Protein AF-A0A7X8UAH3-F1 (afdb_monomer_lite)

Radius of gyration: 22.71 Å; chains: 1; bounding box: 53×31×66 Å

Structure (mmCIF, N/CA/C/O backbone):
data_AF-A0A7X8UAH3-F1
#
_entry.id   AF-A0A7X8UAH3-F1
#
loop_
_atom_site.group_PDB
_atom_site.id
_atom_site.type_symbol
_atom_site.label_atom_id
_atom_site.label_alt_id
_atom_site.label_comp_id
_atom_site.label_asym_id
_atom_site.label_entity_id
_atom_site.label_seq_id
_atom_site.pdbx_PDB_ins_code
_atom_site.Cartn_x
_atom_site.Cartn_y
_atom_site.Cartn_z
_atom_site.occupancy
_atom_site.B_iso_or_equiv
_atom_site.auth_seq_id
_atom_site.auth_comp_id
_atom_site.auth_asym_id
_atom_site.auth_atom_id
_atom_site.pdbx_PDB_model_num
ATOM 1 N N . MET A 1 1 ? -19.029 18.791 29.278 1.00 51.09 1 MET A N 1
ATOM 2 C CA . MET A 1 1 ? -19.102 19.378 27.921 1.00 51.09 1 MET A CA 1
ATOM 3 C C . MET A 1 1 ? -17.732 19.340 27.251 1.00 51.09 1 MET A C 1
ATOM 5 O O . MET A 1 1 ? -16.917 20.219 27.490 1.00 51.09 1 MET A O 1
ATOM 9 N N . LYS A 1 2 ? -17.491 18.335 26.407 1.00 37.81 2 LYS A N 1
ATOM 10 C CA . LYS A 1 2 ? -16.856 18.496 25.092 1.00 37.81 2 LYS A CA 1
ATOM 11 C C . LYS A 1 2 ? -17.467 17.416 24.209 1.00 37.81 2 LYS A C 1
ATOM 13 O O . LYS A 1 2 ? -17.256 16.232 24.433 1.00 37.81 2 LYS A O 1
ATOM 18 N N . ALA A 1 3 ? -18.335 17.867 23.316 1.00 45.16 3 ALA A N 1
ATOM 19 C CA . ALA A 1 3 ? -18.908 17.070 22.255 1.00 45.16 3 ALA A CA 1
ATOM 20 C C . ALA A 1 3 ? -17.816 16.838 21.203 1.00 45.16 3 ALA A C 1
ATOM 22 O O . ALA A 1 3 ? -17.392 17.792 20.554 1.00 45.16 3 ALA A O 1
ATOM 23 N N . THR A 1 4 ? -17.355 15.596 21.062 1.00 50.84 4 THR A N 1
ATOM 24 C CA . THR A 1 4 ? -16.570 15.155 19.894 1.00 50.84 4 THR A CA 1
ATOM 25 C C . THR A 1 4 ? -16.845 13.686 19.563 1.00 50.84 4 THR A C 1
ATOM 27 O O . THR A 1 4 ? -15.978 12.972 19.066 1.00 50.84 4 THR A O 1
ATOM 30 N N . ASP A 1 5 ? -18.051 13.229 19.872 1.00 46.94 5 ASP A N 1
ATOM 31 C CA . ASP A 1 5 ? -18.500 11.862 19.649 1.00 46.94 5 ASP A CA 1
ATOM 32 C C . ASP A 1 5 ? -19.522 11.901 18.509 1.00 46.94 5 ASP A C 1
ATOM 34 O O . ASP A 1 5 ? -20.480 12.660 18.640 1.00 46.94 5 ASP A O 1
ATOM 38 N N . LEU A 1 6 ? -19.233 11.222 17.383 1.00 47.50 6 LEU A N 1
ATOM 39 C CA . LEU A 1 6 ? -20.171 10.703 16.354 1.00 47.50 6 LEU A CA 1
ATOM 40 C C . LEU A 1 6 ? -19.542 10.347 14.976 1.00 47.50 6 LEU A C 1
ATOM 42 O O . LEU A 1 6 ? -20.286 10.043 14.047 1.00 47.50 6 LEU A O 1
ATOM 46 N N . SER A 1 7 ? -18.213 10.339 14.773 1.00 48.16 7 SER A N 1
ATOM 47 C CA . SER A 1 7 ? -17.643 9.900 13.467 1.00 48.16 7 SER A CA 1
ATOM 48 C C . SER A 1 7 ? -16.458 8.932 13.511 1.00 48.16 7 SER A C 1
ATOM 50 O O . SER A 1 7 ? -15.934 8.570 12.456 1.00 48.16 7 SER A O 1
ATOM 52 N N . ARG A 1 8 ? -16.053 8.462 14.697 1.00 53.03 8 ARG A N 1
ATOM 53 C CA . ARG A 1 8 ? -15.151 7.309 14.799 1.00 53.03 8 ARG A CA 1
ATOM 54 C C . ARG A 1 8 ? -15.972 6.055 14.539 1.00 53.03 8 ARG A C 1
ATOM 56 O O . ARG A 1 8 ? -16.712 5.608 15.406 1.00 53.03 8 ARG A O 1
ATOM 63 N N . ALA A 1 9 ? -15.903 5.550 13.317 1.00 59.88 9 ALA A N 1
ATOM 64 C CA . ALA A 1 9 ? -16.385 4.215 13.034 1.00 59.88 9 ALA A CA 1
ATOM 65 C C . ALA A 1 9 ? -15.261 3.259 13.443 1.00 59.88 9 ALA A C 1
ATOM 67 O O . ALA A 1 9 ? -14.194 3.294 12.838 1.00 59.88 9 ALA A O 1
ATOM 68 N N . ASP A 1 10 ? -15.480 2.434 14.465 1.00 64.94 10 ASP A N 1
ATOM 69 C CA . ASP A 1 10 ? -14.650 1.250 14.688 1.00 64.94 10 ASP A CA 1
ATOM 70 C C . ASP A 1 10 ? -14.953 0.267 13.548 1.00 64.94 10 ASP A C 1
ATOM 72 O O . ASP A 1 10 ? -15.843 -0.580 13.634 1.00 64.94 10 ASP A O 1
ATOM 76 N N . ILE A 1 11 ? -14.289 0.466 12.407 1.00 81.81 11 ILE A N 1
ATOM 77 C CA . ILE A 1 11 ? -14.469 -0.359 11.211 1.00 81.81 11 ILE A CA 1
ATOM 78 C C . ILE A 1 11 ? -13.570 -1.586 11.354 1.00 81.81 11 ILE A C 1
ATOM 80 O O . ILE A 1 11 ? -12.376 -1.463 11.631 1.00 81.81 11 ILE A O 1
ATOM 84 N N . SER A 1 12 ? -14.125 -2.781 11.133 1.00 91.19 12 SER A N 1
ATOM 85 C CA . SER A 1 12 ? -13.315 -4.000 11.154 1.00 91.19 12 SER A CA 1
ATOM 86 C C . SER A 1 12 ? -12.345 -4.037 9.970 1.00 91.19 12 SER A C 1
ATOM 88 O O . SER A 1 12 ? -12.600 -3.493 8.890 1.00 91.19 12 SER A O 1
ATOM 90 N N . PHE A 1 13 ? -11.215 -4.707 10.173 1.00 92.75 13 PHE A N 1
ATOM 91 C CA . PHE A 1 13 ? -10.193 -4.881 9.148 1.00 92.75 13 PHE A CA 1
ATOM 92 C C . PHE A 1 13 ? -10.769 -5.488 7.859 1.00 92.75 13 PHE A C 1
ATOM 94 O O . PHE A 1 13 ? -10.501 -4.990 6.768 1.00 92.75 13 PHE A O 1
ATOM 101 N N . GLU A 1 14 ? -11.618 -6.508 7.982 1.00 94.31 14 GLU A N 1
ATOM 102 C CA . GLU A 1 14 ? -12.256 -7.212 6.868 1.00 94.31 14 GLU A CA 1
ATOM 103 C C . GLU A 1 14 ? -13.127 -6.275 6.024 1.00 94.31 14 GLU A C 1
ATOM 105 O O . GLU A 1 14 ? -13.110 -6.353 4.794 1.00 94.31 14 GLU A O 1
ATOM 110 N N . ALA A 1 15 ? -13.845 -5.350 6.668 1.00 92.69 15 ALA A N 1
ATOM 111 C CA . ALA A 1 15 ? -14.659 -4.360 5.972 1.00 92.69 15 ALA A CA 1
ATOM 112 C C . ALA A 1 15 ? -13.791 -3.381 5.164 1.00 92.69 15 ALA A C 1
ATOM 114 O O . ALA A 1 15 ? -14.102 -3.089 4.009 1.00 92.69 15 ALA A O 1
ATOM 115 N N . VAL A 1 16 ? -12.664 -2.926 5.727 1.00 94.31 16 VAL A N 1
ATOM 116 C CA . VAL A 1 16 ? -11.711 -2.056 5.013 1.00 94.31 16 VAL A CA 1
ATOM 117 C C . VAL A 1 16 ? -11.060 -2.797 3.844 1.00 94.31 16 VAL A C 1
ATOM 119 O O . VAL A 1 16 ? -10.950 -2.238 2.752 1.00 94.31 16 VAL A O 1
ATOM 122 N N . VAL A 1 17 ? -10.656 -4.056 4.039 1.00 94.31 17 VAL A N 1
ATOM 123 C CA . VAL A 1 17 ? -10.090 -4.892 2.969 1.00 94.31 17 VAL A CA 1
ATOM 124 C C . VAL A 1 17 ? -11.105 -5.065 1.848 1.00 94.31 17 VAL A C 1
ATOM 126 O O . VAL A 1 17 ? -10.792 -4.754 0.704 1.00 94.31 17 VAL A O 1
ATOM 129 N N . SER A 1 18 ? -12.333 -5.483 2.160 1.00 94.94 18 SER A N 1
ATOM 130 C CA . SER A 1 18 ? -13.382 -5.677 1.156 1.00 94.94 18 SER A CA 1
ATOM 131 C C . SER A 1 18 ? -13.686 -4.392 0.381 1.00 94.94 18 SER A C 1
ATOM 133 O O . SER A 1 18 ? -13.856 -4.435 -0.834 1.00 94.94 18 SER A O 1
ATOM 135 N N . GLN A 1 19 ? -13.691 -3.239 1.055 1.00 94.44 19 GLN A N 1
ATOM 136 C CA . GLN A 1 19 ? -13.978 -1.954 0.423 1.00 94.44 19 GLN A CA 1
ATOM 137 C C . GLN A 1 19 ? -12.846 -1.453 -0.490 1.00 94.44 19 GLN A C 1
ATOM 139 O O . GLN A 1 19 ? -13.111 -0.761 -1.476 1.00 94.44 19 GLN A O 1
ATOM 144 N N . TYR A 1 20 ? -11.586 -1.741 -0.154 1.00 95.12 20 TYR A N 1
ATOM 145 C CA . TYR A 1 20 ? -10.430 -1.103 -0.791 1.00 95.12 20 TYR A CA 1
ATOM 146 C C . TYR A 1 20 ? -9.473 -2.055 -1.511 1.00 95.12 20 TYR A C 1
ATOM 148 O O . TYR A 1 20 ? -8.527 -1.566 -2.134 1.00 95.12 20 TYR A O 1
ATOM 156 N N . ALA A 1 21 ? -9.715 -3.369 -1.482 1.00 92.31 21 ALA A N 1
ATOM 157 C CA . ALA A 1 21 ? -8.896 -4.370 -2.165 1.00 92.31 21 ALA A CA 1
ATOM 158 C C . ALA A 1 21 ? -8.672 -4.010 -3.639 1.00 92.31 21 ALA A C 1
ATOM 160 O O . ALA A 1 21 ? -7.523 -3.867 -4.048 1.00 92.31 21 ALA A O 1
ATOM 161 N N . ASP A 1 22 ? -9.739 -3.744 -4.397 1.00 92.81 22 ASP A N 1
ATOM 162 C CA . ASP A 1 22 ? -9.653 -3.415 -5.828 1.00 92.81 22 ASP A CA 1
ATOM 163 C C . ASP A 1 22 ? -8.825 -2.155 -6.107 1.00 92.81 22 ASP A C 1
ATOM 165 O O . ASP A 1 22 ? -8.043 -2.094 -7.060 1.00 92.81 22 ASP A O 1
ATOM 169 N N . MET A 1 23 ? -8.965 -1.132 -5.260 1.00 95.25 23 MET A N 1
ATOM 170 C CA . MET A 1 23 ? -8.203 0.109 -5.386 1.00 95.25 23 MET A CA 1
ATOM 171 C C . MET A 1 23 ? -6.710 -0.140 -5.156 1.00 95.25 23 MET A C 1
ATOM 173 O O . MET A 1 23 ? -5.889 0.354 -5.929 1.00 95.25 23 MET A O 1
ATOM 177 N N . VAL A 1 24 ? -6.355 -0.888 -4.108 1.00 92.00 24 VAL A N 1
ATOM 178 C CA . VAL A 1 24 ? -4.957 -1.217 -3.797 1.00 92.00 24 VAL A CA 1
ATOM 179 C C . VAL A 1 24 ? -4.364 -2.095 -4.899 1.00 92.00 24 VAL A C 1
ATOM 181 O O . VAL A 1 24 ? -3.280 -1.784 -5.387 1.00 92.00 24 VAL A O 1
ATOM 184 N N . THR A 1 25 ? -5.097 -3.104 -5.378 1.00 88.88 25 THR A N 1
ATOM 185 C CA . THR A 1 25 ? -4.685 -3.955 -6.506 1.00 88.88 25 THR A CA 1
ATOM 186 C C . THR A 1 25 ? -4.384 -3.120 -7.746 1.00 88.88 25 THR A C 1
ATOM 188 O O . THR A 1 25 ? -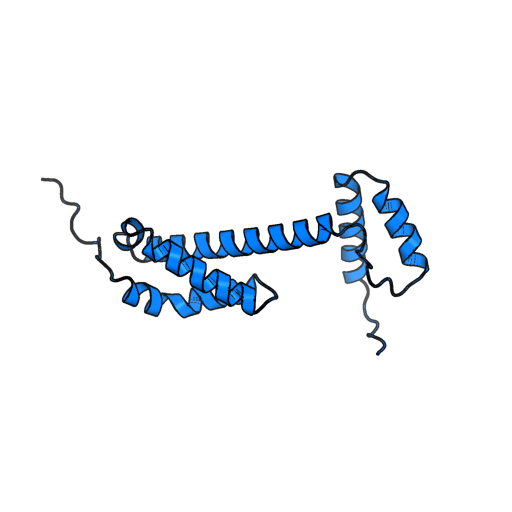3.297 -3.220 -8.313 1.00 88.88 25 THR A O 1
ATOM 191 N N . ARG A 1 26 ? -5.297 -2.220 -8.138 1.00 86.00 26 ARG A N 1
ATOM 192 C CA . ARG A 1 26 ? -5.091 -1.347 -9.301 1.00 86.00 26 ARG A CA 1
ATOM 193 C C . ARG A 1 26 ? -3.870 -0.444 -9.135 1.00 86.00 26 ARG A C 1
ATOM 195 O O . ARG A 1 26 ? -3.142 -0.234 -10.100 1.00 86.00 26 ARG A O 1
ATOM 202 N N . LEU A 1 27 ? -3.628 0.086 -7.936 1.00 82.62 27 LEU A N 1
ATOM 203 C CA . LEU A 1 27 ? -2.436 0.891 -7.664 1.00 82.62 27 LEU A CA 1
ATOM 204 C C . LEU A 1 27 ? -1.151 0.069 -7.801 1.00 82.62 27 LEU A C 1
ATOM 206 O O . LEU A 1 27 ? -0.222 0.543 -8.453 1.00 82.62 27 LEU A O 1
ATOM 210 N N . CYS A 1 28 ? -1.107 -1.145 -7.249 1.00 82.88 28 CYS A N 1
ATOM 211 C CA . CYS A 1 28 ? 0.040 -2.041 -7.388 1.00 82.88 28 CYS A CA 1
ATOM 212 C C . CYS A 1 28 ? 0.317 -2.360 -8.864 1.00 82.88 28 CYS A C 1
ATOM 214 O O . CYS A 1 28 ? 1.421 -2.110 -9.340 1.00 82.88 28 CYS A O 1
ATOM 216 N N . CYS A 1 29 ? -0.693 -2.815 -9.613 1.00 83.88 29 CYS A N 1
ATOM 217 C CA . CYS A 1 29 ? -0.538 -3.197 -11.020 1.00 83.88 29 CYS A CA 1
ATOM 218 C C . CYS A 1 29 ? -0.169 -2.023 -11.941 1.00 83.88 29 CYS A C 1
ATOM 220 O O . CYS A 1 29 ? 0.515 -2.223 -12.935 1.00 83.88 29 CYS A O 1
ATOM 222 N N . LEU A 1 30 ? -0.611 -0.796 -11.639 1.00 82.25 30 LEU A N 1
ATOM 223 C CA . LEU A 1 30 ? -0.254 0.384 -12.440 1.00 82.25 30 LEU A CA 1
ATOM 224 C C . LEU A 1 30 ? 1.168 0.895 -12.172 1.00 82.25 30 LEU A C 1
ATOM 226 O O . LEU A 1 30 ? 1.727 1.589 -13.016 1.00 82.25 30 LEU A O 1
ATOM 230 N N . ASN A 1 31 ? 1.730 0.623 -10.991 1.00 78.06 31 ASN A N 1
ATOM 231 C CA . ASN A 1 31 ? 3.027 1.172 -10.576 1.00 78.06 31 ASN A CA 1
ATOM 232 C C . ASN A 1 31 ? 4.165 0.139 -10.600 1.00 78.06 31 ASN A C 1
ATOM 234 O O . ASN A 1 31 ? 5.328 0.522 -10.433 1.00 78.06 31 ASN A O 1
ATOM 238 N N . LEU A 1 32 ? 3.850 -1.146 -10.777 1.00 80.25 32 LEU A N 1
ATOM 239 C CA . LEU A 1 32 ? 4.802 -2.252 -10.810 1.00 80.25 32 LEU A CA 1
ATOM 240 C C . LEU A 1 32 ? 4.619 -3.045 -12.107 1.00 80.25 32 LEU A C 1
ATOM 242 O O . LEU A 1 32 ? 3.506 -3.409 -12.466 1.00 80.25 32 LEU A O 1
ATOM 246 N N . ASN A 1 33 ? 5.727 -3.347 -12.783 1.00 78.25 33 ASN A N 1
ATOM 247 C CA . ASN A 1 33 ? 5.730 -4.108 -14.041 1.00 78.25 33 ASN A CA 1
ATOM 248 C C . ASN A 1 33 ? 5.775 -5.636 -13.832 1.00 78.25 33 ASN A C 1
ATOM 250 O O . ASN A 1 33 ? 5.934 -6.380 -14.794 1.00 78.25 33 ASN A O 1
ATOM 254 N N . ASP A 1 34 ? 5.692 -6.103 -12.586 1.00 82.06 34 ASP A N 1
ATOM 255 C CA . ASP A 1 34 ? 5.825 -7.508 -12.197 1.00 82.06 34 ASP A CA 1
ATOM 256 C C . ASP A 1 34 ? 4.645 -7.896 -11.301 1.00 82.06 34 ASP A C 1
ATOM 258 O O . ASP A 1 34 ? 4.400 -7.259 -10.273 1.00 82.06 34 ASP A O 1
ATOM 262 N N . ILE A 1 35 ? 3.918 -8.935 -11.714 1.00 82.81 35 ILE A N 1
ATOM 263 C CA . ILE A 1 35 ? 2.705 -9.416 -11.048 1.00 82.81 35 ILE A CA 1
ATOM 264 C C . ILE A 1 35 ? 3.023 -9.938 -9.644 1.00 82.81 35 ILE A C 1
ATOM 266 O O . ILE A 1 35 ? 2.288 -9.620 -8.712 1.00 82.81 35 ILE A O 1
ATOM 270 N N . ASN A 1 36 ? 4.137 -10.654 -9.467 1.00 87.50 36 ASN A N 1
ATOM 271 C CA . ASN A 1 36 ? 4.513 -11.202 -8.161 1.00 87.50 36 ASN A CA 1
ATOM 272 C C . ASN A 1 36 ? 4.806 -10.068 -7.173 1.00 87.50 36 ASN A C 1
ATOM 274 O O . ASN A 1 36 ? 4.344 -10.072 -6.039 1.00 87.50 36 ASN A O 1
ATOM 278 N N . GLN A 1 37 ? 5.503 -9.027 -7.634 1.00 86.94 37 GLN A N 1
ATOM 279 C CA . GLN A 1 37 ? 5.772 -7.853 -6.802 1.00 86.94 37 GLN A CA 1
ATOM 280 C C . GLN A 1 37 ? 4.514 -7.034 -6.513 1.00 86.94 37 GLN A C 1
ATOM 282 O O . GLN A 1 37 ? 4.418 -6.411 -5.454 1.00 86.94 37 GLN A O 1
ATOM 287 N N . ALA A 1 38 ? 3.563 -6.996 -7.449 1.00 83.81 38 ALA A N 1
ATOM 288 C CA . ALA A 1 38 ? 2.278 -6.349 -7.229 1.00 83.81 38 ALA A CA 1
ATOM 289 C C . ALA A 1 38 ? 1.466 -7.070 -6.145 1.00 83.81 38 ALA A C 1
ATOM 291 O O . ALA A 1 38 ? 0.903 -6.400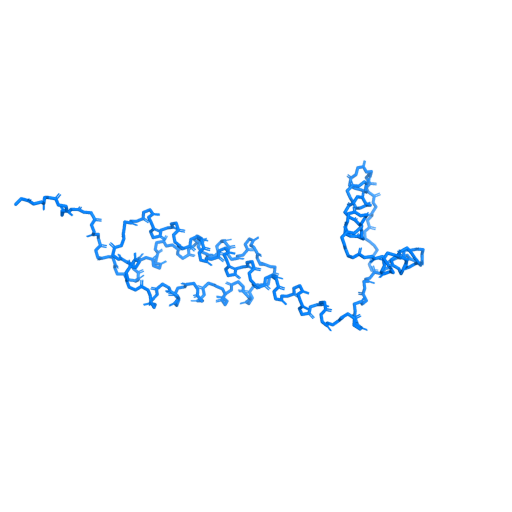 -5.276 1.00 83.81 38 ALA A O 1
ATOM 292 N N . GLU A 1 39 ? 1.458 -8.404 -6.162 1.00 89.56 39 GLU A N 1
ATOM 293 C CA . GLU A 1 39 ? 0.836 -9.230 -5.128 1.00 89.56 39 GLU A CA 1
ATOM 294 C C . GLU A 1 39 ? 1.526 -9.047 -3.773 1.00 89.56 39 GLU A C 1
ATOM 296 O O . GLU A 1 39 ? 0.859 -8.719 -2.790 1.00 89.56 39 GLU A O 1
ATOM 301 N N . ASP A 1 40 ? 2.857 -9.134 -3.728 1.00 93.62 40 ASP A N 1
ATOM 302 C CA . ASP A 1 40 ? 3.627 -8.896 -2.507 1.00 93.62 40 ASP A CA 1
ATOM 303 C C . ASP A 1 40 ? 3.311 -7.515 -1.930 1.00 93.62 40 ASP A C 1
ATOM 305 O O . ASP A 1 40 ? 2.986 -7.393 -0.754 1.00 93.62 40 ASP A O 1
ATOM 309 N N . CYS A 1 41 ? 3.330 -6.463 -2.759 1.00 92.19 41 CYS A N 1
ATOM 310 C CA . CYS A 1 41 ? 3.018 -5.095 -2.343 1.00 92.19 41 CYS A CA 1
ATOM 311 C C . CYS A 1 41 ? 1.583 -4.954 -1.810 1.00 92.19 41 CYS A C 1
ATOM 313 O O . CYS A 1 41 ? 1.348 -4.200 -0.856 1.00 92.19 41 CYS A O 1
ATOM 315 N N . TRP A 1 42 ? 0.625 -5.665 -2.409 1.00 94.81 42 TRP A N 1
ATOM 316 C CA . TRP A 1 42 ? -0.757 -5.715 -1.940 1.00 94.81 42 TRP A CA 1
ATOM 317 C C . TRP A 1 42 ? -0.832 -6.339 -0.542 1.00 94.81 42 TRP A C 1
ATOM 319 O O . TRP A 1 42 ? -1.349 -5.704 0.384 1.00 94.81 42 TRP A O 1
ATOM 329 N N . GLN A 1 43 ? -0.231 -7.518 -0.357 1.00 95.19 43 GLN A N 1
ATOM 330 C CA . GLN A 1 43 ? -0.209 -8.227 0.927 1.00 95.19 43 GLN A CA 1
ATOM 331 C C . GLN A 1 43 ? 0.453 -7.366 2.006 1.00 95.19 43 GLN A C 1
ATOM 333 O O . GLN A 1 43 ? -0.107 -7.127 3.076 1.00 95.19 43 GLN A O 1
ATOM 338 N N . ASP A 1 44 ? 1.609 -6.796 1.686 1.00 96.31 44 ASP A N 1
ATOM 339 C CA . ASP A 1 44 ? 2.385 -5.927 2.560 1.00 96.31 44 ASP A CA 1
ATOM 340 C C . ASP A 1 44 ? 1.620 -4.680 3.022 1.00 96.31 44 ASP A C 1
ATOM 342 O O . ASP A 1 44 ? 1.854 -4.159 4.119 1.00 96.31 44 ASP A O 1
ATOM 346 N N . THR A 1 45 ? 0.747 -4.149 2.164 1.00 95.69 45 THR A N 1
ATOM 347 C CA . THR A 1 45 ? -0.078 -2.975 2.466 1.00 95.69 45 THR A CA 1
ATOM 348 C C . THR A 1 45 ? -1.141 -3.326 3.500 1.00 95.69 45 THR A C 1
ATOM 350 O O . THR A 1 45 ? -1.292 -2.609 4.492 1.00 95.69 45 THR A O 1
ATOM 353 N N . PHE A 1 46 ? -1.829 -4.455 3.330 1.00 95.88 46 PHE A N 1
ATOM 354 C CA . PHE A 1 46 ? -2.845 -4.896 4.284 1.00 95.88 46 PHE A CA 1
ATOM 355 C C . PHE A 1 46 ? -2.245 -5.449 5.582 1.00 95.88 46 PHE A C 1
ATOM 357 O O . PHE A 1 46 ? -2.794 -5.204 6.653 1.00 95.88 46 PHE A O 1
ATOM 364 N N . ILE A 1 47 ? -1.059 -6.059 5.544 1.00 96.81 47 ILE A N 1
ATOM 365 C CA . ILE A 1 47 ? -0.300 -6.391 6.760 1.00 96.81 47 ILE A CA 1
ATOM 366 C C . ILE A 1 47 ? 0.073 -5.116 7.529 1.00 96.81 47 ILE A C 1
ATOM 368 O O . ILE A 1 47 ? -0.022 -5.081 8.757 1.00 96.81 47 ILE A O 1
ATOM 372 N N . ALA A 1 48 ? 0.486 -4.051 6.833 1.00 94.75 48 ALA A N 1
ATOM 373 C CA . ALA A 1 48 ? 0.769 -2.772 7.480 1.00 94.75 48 ALA A CA 1
ATOM 374 C C . ALA A 1 48 ? -0.490 -2.163 8.120 1.00 94.75 48 ALA A C 1
ATOM 376 O O . ALA A 1 48 ? -0.389 -1.578 9.200 1.00 94.75 48 ALA A O 1
ATOM 377 N N . LEU A 1 49 ? -1.658 -2.325 7.488 1.00 95.25 49 LEU A N 1
ATOM 378 C CA . LEU A 1 49 ? -2.941 -1.890 8.044 1.00 95.25 49 LEU A CA 1
ATOM 379 C C . LEU A 1 49 ? -3.273 -2.671 9.319 1.00 95.25 49 LEU A C 1
ATOM 381 O O . LEU A 1 49 ? -3.566 -2.062 10.342 1.00 95.25 49 LEU A O 1
ATOM 385 N N . TYR A 1 50 ? -3.151 -4.000 9.281 1.00 94.00 50 TYR A N 1
ATOM 386 C CA . TYR A 1 50 ? -3.406 -4.875 10.428 1.00 94.00 50 TYR A CA 1
ATOM 387 C C . TYR A 1 50 ? -2.519 -4.528 11.635 1.00 94.00 50 TYR A C 1
ATOM 389 O O . TYR A 1 50 ? -2.967 -4.520 12.777 1.00 94.00 50 TYR A O 1
ATOM 397 N N . LYS A 1 51 ? -1.255 -4.169 11.383 1.00 93.75 51 LYS A N 1
ATOM 398 C CA . LYS A 1 51 ? -0.304 -3.725 12.417 1.00 93.75 51 LYS A CA 1
ATOM 399 C C . LYS A 1 51 ? -0.565 -2.306 12.937 1.00 93.75 51 LYS A C 1
ATOM 401 O O . LYS A 1 51 ? 0.092 -1.890 13.888 1.00 93.75 51 LYS A O 1
ATOM 406 N N . SER A 1 52 ? -1.484 -1.562 12.324 1.00 93.12 52 SER A N 1
ATOM 407 C CA . SER A 1 52 ? -1.756 -0.152 12.621 1.00 93.12 52 SER A CA 1
ATOM 408 C C . SER A 1 52 ? -3.223 0.057 13.029 1.00 93.12 52 SER A C 1
ATOM 410 O O . SER A 1 52 ? -3.959 0.736 12.312 1.00 93.12 52 SER A O 1
ATOM 412 N N . PRO A 1 53 ? -3.674 -0.475 14.183 1.00 88.62 53 PRO A N 1
ATOM 413 C CA . PRO A 1 53 ? -5.082 -0.411 14.594 1.00 88.62 53 PRO A CA 1
ATOM 414 C C . PRO A 1 53 ? -5.608 1.027 14.726 1.00 88.62 53 PRO A C 1
ATOM 416 O O . PRO A 1 53 ? -6.754 1.299 14.389 1.00 88.62 53 PRO A O 1
ATOM 419 N N . SER A 1 54 ? -4.744 1.984 15.074 1.00 90.50 54 SER A N 1
ATOM 420 C CA . SER A 1 54 ? -5.086 3.413 15.140 1.00 90.50 54 SER A CA 1
ATOM 421 C C . SER A 1 54 ? -5.487 4.036 13.796 1.00 90.50 54 SER A C 1
ATOM 423 O O . SER A 1 54 ? -5.987 5.161 13.764 1.00 90.50 54 SER A O 1
ATOM 425 N N . VAL A 1 55 ? -5.239 3.353 12.673 1.00 90.38 55 VAL A N 1
ATOM 426 C CA . VAL A 1 55 ? -5.745 3.748 11.352 1.00 90.38 55 VAL A CA 1
ATOM 427 C C . VAL A 1 55 ? -7.211 3.356 11.204 1.00 90.38 55 VAL A C 1
ATOM 429 O O . VAL A 1 55 ? -7.962 4.130 10.624 1.00 90.38 55 VAL A O 1
ATOM 432 N N . LEU A 1 56 ? -7.628 2.210 11.748 1.00 88.44 56 LEU A N 1
ATOM 433 C CA . LEU A 1 56 ? -9.012 1.727 11.672 1.00 88.44 56 LEU A CA 1
ATOM 434 C C . LEU A 1 56 ? -9.978 2.592 12.493 1.00 88.44 56 LEU A C 1
ATOM 436 O O . LEU A 1 56 ? -11.138 2.707 12.128 1.00 88.44 56 LEU A O 1
ATOM 440 N N . GLU A 1 57 ? -9.477 3.274 13.525 1.00 88.31 57 GLU A N 1
ATOM 441 C CA . GLU A 1 57 ? -10.231 4.261 14.316 1.00 88.31 57 GLU A CA 1
ATOM 442 C C . GLU A 1 57 ? -10.445 5.608 13.588 1.00 88.31 57 GLU A C 1
ATOM 444 O O . GLU A 1 57 ? -11.042 6.537 14.143 1.00 88.31 57 GLU A O 1
ATOM 449 N N . LYS A 1 58 ? -9.883 5.786 12.383 1.00 88.38 58 LYS A N 1
ATOM 450 C CA . LYS A 1 58 ? -9.967 7.042 11.621 1.00 88.38 58 LYS A CA 1
ATOM 451 C C . LYS A 1 58 ? -11.221 7.101 10.763 1.00 88.38 58 LYS A C 1
ATOM 453 O O . LYS A 1 58 ? -11.912 6.117 10.525 1.00 88.38 58 LYS A O 1
ATOM 458 N N . THR A 1 59 ? -11.488 8.285 10.226 1.00 89.75 59 THR A N 1
ATOM 459 C CA . THR A 1 59 ? -12.570 8.446 9.257 1.00 89.75 59 THR A CA 1
ATOM 460 C C . THR A 1 59 ? -12.251 7.707 7.947 1.00 89.75 59 THR A C 1
ATOM 462 O O . THR A 1 59 ? -11.098 7.619 7.520 1.00 89.75 59 THR A O 1
ATOM 465 N N . ILE A 1 60 ? -13.286 7.230 7.252 1.00 88.69 60 ILE A N 1
ATOM 466 C CA . ILE A 1 60 ? -13.193 6.583 5.928 1.00 88.69 60 ILE A CA 1
ATOM 467 C C . ILE A 1 60 ? -12.259 7.328 4.938 1.00 88.69 60 ILE A C 1
ATOM 469 O O . ILE A 1 60 ? -11.387 6.686 4.342 1.00 88.69 60 ILE A O 1
ATOM 473 N N . PRO A 1 61 ? -12.357 8.663 4.737 1.00 89.69 61 PRO A N 1
ATOM 474 C CA . PRO A 1 61 ? -11.450 9.372 3.829 1.00 89.69 61 PRO A CA 1
ATOM 475 C C . PRO A 1 61 ? -9.984 9.357 4.288 1.00 89.69 61 PRO A C 1
ATOM 477 O O . PRO A 1 61 ? -9.082 9.314 3.447 1.00 89.69 61 PRO A O 1
ATOM 480 N N . GLU A 1 62 ? -9.721 9.363 5.594 1.00 89.44 62 GLU A N 1
ATOM 481 C CA . GLU A 1 62 ? -8.362 9.274 6.134 1.00 89.44 62 GLU A CA 1
ATOM 482 C C . GLU A 1 62 ? -7.767 7.876 5.952 1.00 89.44 62 GLU A C 1
ATOM 484 O O . GLU A 1 62 ? -6.601 7.769 5.568 1.00 89.44 62 GLU A O 1
ATOM 489 N N . ILE A 1 63 ? -8.566 6.820 6.146 1.00 91.00 63 ILE A N 1
ATOM 490 C CA . ILE A 1 63 ? -8.168 5.429 5.871 1.00 91.00 63 ILE A CA 1
ATOM 491 C C . ILE A 1 63 ? -7.802 5.278 4.395 1.00 91.00 63 ILE A C 1
ATOM 493 O O . ILE A 1 63 ? -6.718 4.793 4.063 1.00 91.00 63 ILE A O 1
ATOM 497 N N . ARG A 1 64 ? -8.658 5.774 3.492 1.00 89.44 64 ARG A N 1
ATOM 498 C CA . ARG A 1 64 ? -8.387 5.767 2.049 1.00 89.44 64 ARG A CA 1
ATOM 499 C C . ARG A 1 64 ? -7.086 6.498 1.714 1.00 89.44 64 ARG A C 1
ATOM 501 O O . ARG A 1 64 ? -6.261 5.971 0.967 1.00 89.44 64 ARG A O 1
ATOM 508 N N . LYS A 1 65 ? -6.888 7.706 2.253 1.00 92.56 65 LYS A N 1
ATOM 509 C CA . LYS A 1 65 ? -5.661 8.492 2.041 1.00 92.56 65 LYS A CA 1
ATOM 510 C C . LYS A 1 65 ? -4.428 7.736 2.540 1.00 92.56 65 LYS A C 1
ATOM 512 O O . LYS A 1 65 ? -3.402 7.723 1.855 1.00 92.56 65 LYS A O 1
ATOM 517 N N . TRP A 1 66 ? -4.526 7.101 3.706 1.00 96.38 66 TRP A N 1
ATOM 518 C CA . TRP A 1 66 ? -3.456 6.291 4.279 1.00 96.38 66 TRP A CA 1
ATOM 519 C C . TRP A 1 66 ? -3.104 5.101 3.375 1.00 96.38 66 TRP A C 1
ATOM 521 O O . TRP A 1 66 ? -1.939 4.961 3.005 1.00 96.38 66 TRP A O 1
ATOM 531 N N . LEU A 1 67 ? -4.100 4.330 2.918 1.00 92.44 67 LEU A N 1
ATOM 532 C CA . LEU A 1 67 ? -3.901 3.181 2.023 1.00 92.44 67 LEU A CA 1
ATOM 533 C C . LEU A 1 67 ? -3.204 3.581 0.719 1.00 92.44 67 LEU A C 1
ATOM 535 O O . LEU A 1 67 ? -2.206 2.967 0.341 1.00 92.44 67 LEU A O 1
ATOM 539 N N . ILE A 1 68 ? -3.671 4.647 0.062 1.00 89.44 68 ILE A N 1
ATOM 540 C CA . ILE A 1 68 ? -3.048 5.164 -1.168 1.00 89.44 68 ILE A CA 1
ATOM 541 C C . ILE A 1 68 ? -1.583 5.542 -0.910 1.00 89.44 68 ILE A C 1
ATOM 543 O O . ILE A 1 68 ? -0.694 5.157 -1.669 1.00 89.44 68 ILE A O 1
ATOM 547 N N . THR A 1 69 ? -1.318 6.272 0.175 1.00 89.50 69 THR A N 1
ATOM 548 C CA . THR A 1 69 ? 0.032 6.753 0.508 1.00 89.50 69 THR A CA 1
ATOM 549 C C . THR A 1 69 ? 0.991 5.593 0.761 1.00 89.50 69 THR A C 1
ATOM 551 O O . THR A 1 69 ? 2.092 5.567 0.211 1.00 89.50 69 THR A O 1
ATOM 554 N N . VAL A 1 70 ? 0.572 4.615 1.567 1.00 92.75 70 VAL A N 1
ATOM 555 C CA . VAL A 1 70 ? 1.388 3.442 1.900 1.00 92.75 70 VAL A CA 1
ATOM 556 C C . VAL A 1 70 ? 1.667 2.601 0.659 1.00 92.75 70 VAL A C 1
ATOM 558 O O . VAL A 1 70 ? 2.826 2.264 0.415 1.00 92.75 70 VAL A O 1
ATOM 561 N N . THR A 1 71 ? 0.644 2.339 -0.160 1.00 86.50 71 THR A N 1
ATOM 562 C CA . THR A 1 71 ? 0.780 1.558 -1.400 1.00 86.50 71 THR A CA 1
ATOM 563 C C . THR A 1 71 ? 1.773 2.218 -2.358 1.00 86.50 71 THR A C 1
ATOM 565 O O . THR A 1 71 ? 2.724 1.582 -2.813 1.00 86.50 71 THR A O 1
ATOM 568 N N . LEU A 1 72 ? 1.618 3.522 -2.619 1.00 85.31 72 LEU A N 1
ATOM 569 C CA . LEU A 1 72 ? 2.505 4.260 -3.524 1.00 85.31 72 LEU A CA 1
ATOM 570 C C . LEU A 1 72 ? 3.944 4.321 -3.002 1.00 85.31 72 LEU A C 1
ATOM 572 O O . LEU A 1 72 ? 4.890 4.183 -3.778 1.00 85.31 72 LEU A O 1
ATOM 576 N N . ASN A 1 73 ? 4.131 4.499 -1.694 1.00 85.56 73 ASN A N 1
ATOM 577 C CA . ASN A 1 73 ? 5.463 4.500 -1.094 1.00 85.56 73 ASN A CA 1
ATOM 578 C C . ASN A 1 73 ? 6.137 3.125 -1.201 1.00 85.56 73 ASN A C 1
ATOM 580 O O . ASN A 1 73 ? 7.326 3.057 -1.513 1.00 85.56 73 ASN A O 1
ATOM 584 N N . LYS A 1 74 ? 5.390 2.032 -1.006 1.00 88.50 74 LYS A N 1
ATOM 585 C CA . LYS A 1 74 ? 5.897 0.667 -1.209 1.00 88.50 74 LYS A CA 1
ATOM 586 C C . LYS A 1 74 ? 6.280 0.417 -2.668 1.00 88.50 74 LYS A C 1
ATOM 588 O O . LYS A 1 74 ? 7.412 0.006 -2.913 1.00 88.50 74 LYS A O 1
ATOM 593 N N . CYS A 1 75 ? 5.421 0.775 -3.624 1.00 82.25 75 CYS A N 1
ATOM 594 C CA . CYS A 1 75 ? 5.721 0.649 -5.055 1.00 82.25 75 CYS A CA 1
ATOM 595 C C . CYS A 1 75 ? 6.999 1.415 -5.441 1.00 82.25 75 CYS A C 1
ATOM 597 O O . CYS A 1 75 ? 7.895 0.871 -6.084 1.00 82.25 75 CYS A O 1
ATOM 599 N N . ARG A 1 76 ? 7.138 2.668 -4.984 1.00 82.88 76 ARG A N 1
ATOM 600 C CA . ARG A 1 76 ? 8.344 3.484 -5.216 1.00 82.88 76 ARG A CA 1
ATOM 601 C C . ARG A 1 76 ? 9.597 2.857 -4.611 1.00 82.88 76 ARG A C 1
ATOM 603 O O . ARG A 1 76 ? 10.647 2.864 -5.247 1.00 82.88 76 ARG A O 1
ATOM 610 N N . ASN A 1 77 ? 9.497 2.302 -3.404 1.00 82.12 77 ASN A N 1
ATOM 611 C CA . ASN A 1 77 ? 10.616 1.627 -2.751 1.00 82.12 77 ASN A CA 1
ATO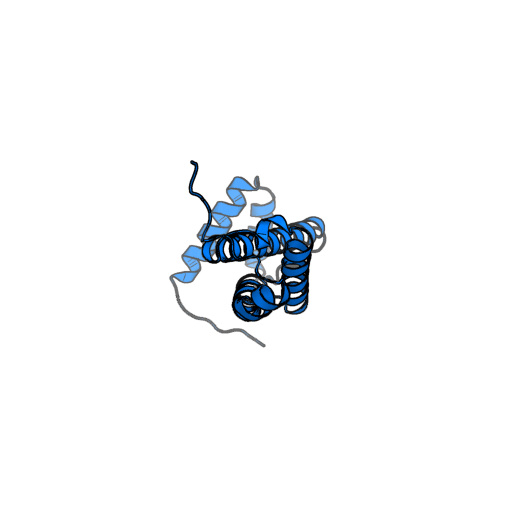M 612 C C . ASN A 1 77 ? 11.035 0.356 -3.497 1.00 82.12 77 ASN A C 1
ATOM 614 O O . ASN A 1 77 ? 12.233 0.124 -3.647 1.00 82.12 77 ASN A O 1
ATOM 618 N N . LEU A 1 78 ? 10.082 -0.439 -3.989 1.00 85.06 78 LEU A N 1
ATOM 619 C CA . LEU A 1 78 ? 10.363 -1.615 -4.816 1.00 85.06 78 LEU A CA 1
ATOM 620 C C . LEU A 1 78 ? 11.046 -1.215 -6.127 1.00 85.06 78 LEU A C 1
ATOM 622 O O . LEU A 1 78 ? 12.114 -1.739 -6.432 1.00 85.06 78 LEU A O 1
ATOM 626 N N . ASN A 1 79 ? 10.526 -0.206 -6.828 1.00 78.06 79 ASN A N 1
ATOM 627 C CA . ASN A 1 79 ? 11.148 0.316 -8.048 1.00 78.06 79 ASN A CA 1
ATOM 628 C C . ASN A 1 79 ? 12.564 0.858 -7.789 1.00 78.06 79 ASN A C 1
ATOM 630 O O . ASN A 1 79 ? 13.483 0.572 -8.553 1.00 78.06 79 ASN A O 1
ATOM 634 N N . LYS A 1 80 ? 12.783 1.570 -6.674 1.00 74.81 80 LYS A N 1
ATOM 635 C CA . LYS A 1 80 ? 14.119 2.034 -6.267 1.00 74.81 80 LYS A CA 1
ATOM 636 C C . LYS A 1 80 ? 15.062 0.867 -5.978 1.00 74.81 80 LYS A C 1
ATOM 638 O O . LYS A 1 80 ? 16.215 0.909 -6.390 1.00 74.81 80 LYS A O 1
ATOM 643 N N . ARG A 1 81 ? 14.596 -0.174 -5.281 1.00 76.88 81 ARG A N 1
ATOM 644 C CA . ARG A 1 81 ? 15.389 -1.383 -5.002 1.00 76.88 81 ARG A CA 1
ATOM 645 C C . ARG A 1 81 ? 15.725 -2.138 -6.279 1.00 76.88 81 ARG A C 1
ATOM 647 O O . ARG A 1 81 ? 16.856 -2.582 -6.415 1.00 76.88 81 ARG A O 1
ATOM 654 N N . GLN A 1 82 ? 14.786 -2.258 -7.214 1.00 77.25 82 GLN A N 1
ATOM 655 C CA . GLN A 1 82 ? 15.051 -2.851 -8.523 1.00 77.25 82 GLN A CA 1
ATOM 656 C C . GLN A 1 82 ? 16.086 -2.041 -9.299 1.00 77.25 82 GLN A C 1
ATOM 658 O O . GLN A 1 82 ? 17.029 -2.616 -9.829 1.00 77.25 82 GLN A O 1
ATOM 663 N N . PHE A 1 83 ? 15.941 -0.715 -9.330 1.00 70.25 83 PHE A N 1
ATOM 664 C CA . PHE A 1 83 ? 16.913 0.173 -9.954 1.00 70.25 83 PHE A CA 1
ATOM 665 C C . PHE A 1 83 ? 18.299 -0.017 -9.327 1.00 70.25 83 PHE A C 1
ATOM 667 O O . PHE A 1 83 ? 19.246 -0.325 -10.035 1.00 70.25 83 PHE A O 1
ATOM 674 N N . LEU A 1 84 ? 18.412 0.050 -7.998 1.00 67.19 84 LEU A N 1
ATOM 675 C CA . LEU A 1 84 ? 19.681 -0.159 -7.297 1.00 67.19 84 LEU A CA 1
ATOM 676 C C . LEU A 1 84 ? 20.261 -1.558 -7.525 1.00 67.19 84 LEU A C 1
ATOM 678 O O . LEU A 1 84 ? 21.443 -1.651 -7.798 1.00 67.19 84 LEU A O 1
ATOM 682 N N . ARG A 1 85 ? 19.460 -2.631 -7.507 1.00 66.62 85 ARG A N 1
ATOM 683 C CA . ARG A 1 85 ? 19.936 -3.996 -7.806 1.00 66.62 85 ARG A CA 1
ATOM 684 C C . ARG A 1 85 ? 20.449 -4.145 -9.235 1.00 66.62 85 ARG A C 1
ATOM 686 O O . ARG A 1 85 ? 21.454 -4.813 -9.452 1.00 66.62 85 ARG A O 1
ATOM 693 N N . ARG A 1 86 ? 19.773 -3.514 -10.201 1.00 59.59 86 ARG A N 1
ATOM 694 C CA . ARG A 1 86 ? 20.245 -3.437 -11.593 1.00 59.59 86 ARG A CA 1
ATOM 695 C C . ARG A 1 86 ? 21.539 -2.628 -11.683 1.00 59.59 86 ARG A C 1
ATOM 697 O O . ARG A 1 86 ? 22.407 -2.978 -12.467 1.00 59.59 86 ARG A O 1
ATOM 704 N N . HIS A 1 87 ? 21.681 -1.591 -10.859 1.00 51.81 87 HIS A N 1
ATOM 705 C CA . HIS A 1 87 ? 22.868 -0.743 -10.814 1.00 51.81 87 HIS A CA 1
ATOM 706 C C . HIS A 1 87 ? 24.044 -1.332 -9.999 1.00 51.81 87 HIS A C 1
ATOM 708 O O . HIS A 1 87 ? 25.194 -1.039 -10.295 1.00 51.81 87 HIS A O 1
ATOM 714 N N . GLU A 1 88 ? 23.806 -2.204 -9.021 1.00 48.12 88 GLU A N 1
ATOM 715 C CA . GLU A 1 88 ? 24.853 -2.997 -8.356 1.00 48.12 88 GLU A CA 1
ATOM 716 C C . GLU A 1 88 ? 25.340 -4.151 -9.252 1.00 48.12 88 GLU A C 1
ATOM 718 O O . GLU A 1 88 ? 26.481 -4.577 -9.133 1.00 48.12 88 GLU A O 1
ATOM 723 N N . ASN A 1 89 ? 24.521 -4.583 -10.222 1.00 41.88 89 ASN A N 1
ATOM 724 C CA . ASN A 1 89 ? 24.901 -5.449 -11.350 1.00 41.88 89 ASN A CA 1
ATOM 725 C C . ASN A 1 89 ? 25.411 -4.648 -12.574 1.00 41.88 89 ASN A C 1
ATOM 727 O O . ASN A 1 89 ? 25.228 -5.056 -13.718 1.00 41.88 89 ASN A O 1
ATOM 731 N N . ILE A 1 90 ? 26.052 -3.488 -12.370 1.00 42.94 90 ILE A N 1
ATOM 732 C CA . ILE A 1 90 ? 26.680 -2.713 -13.464 1.00 42.94 90 ILE A CA 1
ATOM 733 C C . ILE A 1 90 ? 27.902 -3.413 -14.082 1.00 42.94 90 ILE A C 1
ATOM 735 O O . ILE A 1 90 ? 28.392 -2.929 -15.093 1.00 42.94 90 ILE A O 1
ATOM 739 N N . ASP A 1 91 ? 28.354 -4.566 -13.587 1.00 43.44 91 ASP A N 1
ATOM 740 C CA . ASP A 1 91 ? 29.296 -5.388 -14.368 1.00 43.44 91 ASP A CA 1
ATOM 741 C C . ASP A 1 91 ? 28.607 -6.179 -15.500 1.00 43.44 91 ASP A C 1
ATOM 743 O O . ASP A 1 91 ? 29.280 -6.741 -16.357 1.00 43.44 91 ASP A O 1
ATOM 747 N N . GLU A 1 92 ? 27.266 -6.183 -15.571 1.00 41.12 92 GLU A N 1
ATOM 748 C CA . GLU A 1 92 ? 26.535 -7.014 -16.539 1.00 41.12 92 GLU A CA 1
ATOM 749 C C . GLU A 1 92 ? 25.254 -6.366 -17.103 1.00 41.12 92 GLU A C 1
ATOM 751 O O . GLU A 1 92 ? 24.313 -7.039 -17.523 1.00 41.12 92 GLU A O 1
ATOM 756 N N . LEU A 1 93 ? 25.199 -5.032 -17.188 1.00 40.94 93 LEU A N 1
ATOM 757 C CA . LEU A 1 93 ? 24.154 -4.360 -17.969 1.00 40.94 93 LEU A CA 1
ATOM 758 C C . LEU A 1 93 ? 24.525 -4.343 -19.457 1.00 40.94 93 LEU A C 1
ATOM 760 O O . LEU A 1 93 ? 24.952 -3.323 -20.009 1.00 40.94 93 LEU A O 1
ATOM 764 N N . ALA A 1 94 ? 24.297 -5.479 -20.117 1.00 40.81 94 ALA A N 1
ATOM 765 C CA . ALA A 1 94 ? 24.088 -5.523 -21.557 1.00 40.81 94 ALA A CA 1
ATOM 766 C C . ALA A 1 94 ? 22.777 -4.786 -21.878 1.00 40.81 94 ALA A C 1
ATOM 768 O O . ALA A 1 94 ? 21.682 -5.346 -21.871 1.00 40.81 94 ALA A O 1
ATOM 769 N N . ILE A 1 95 ? 22.887 -3.482 -22.131 1.00 44.59 95 ILE A N 1
ATOM 770 C CA . ILE A 1 95 ? 21.875 -2.742 -22.885 1.00 44.59 95 ILE A CA 1
ATOM 771 C C . ILE A 1 95 ? 21.805 -3.448 -24.246 1.00 44.59 95 ILE A C 1
ATOM 773 O O . ILE A 1 95 ? 22.863 -3.599 -24.859 1.00 44.59 95 ILE A O 1
ATOM 777 N N . PRO A 1 96 ? 20.637 -3.888 -24.750 1.00 39.97 96 PRO A N 1
ATOM 778 C CA . PRO A 1 96 ? 20.556 -4.408 -26.105 1.00 39.97 96 PRO A CA 1
ATOM 779 C C . PRO A 1 96 ? 20.815 -3.237 -27.060 1.00 39.97 96 PRO A C 1
ATOM 781 O O . PRO A 1 96 ? 19.910 -2.490 -27.429 1.00 39.97 96 PRO A O 1
ATOM 784 N N . THR A 1 97 ? 22.081 -2.998 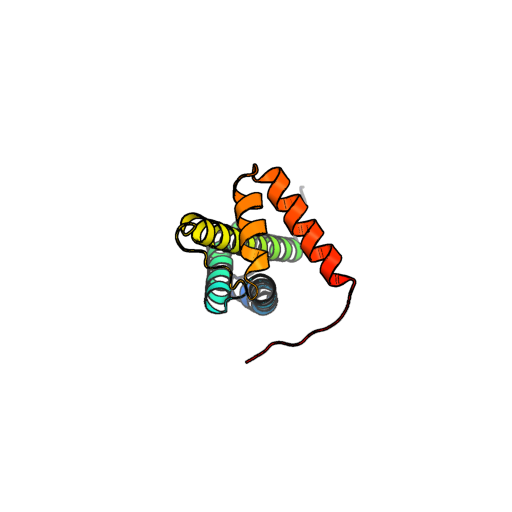-27.398 1.00 42.66 97 THR A N 1
ATOM 785 C CA . THR A 1 97 ? 22.472 -2.015 -28.402 1.00 42.66 97 THR A CA 1
ATOM 786 C C . THR A 1 97 ? 22.260 -2.661 -29.755 1.00 42.66 97 THR A C 1
ATOM 788 O O . THR A 1 97 ? 23.104 -3.410 -30.233 1.00 42.66 97 THR A O 1
ATOM 791 N N . TYR A 1 98 ? 21.127 -2.355 -30.377 1.00 43.62 98 TYR A N 1
ATOM 792 C CA . TYR A 1 98 ? 20.819 -2.768 -31.747 1.00 43.62 98 TYR A CA 1
ATOM 793 C C . TYR A 1 98 ? 21.661 -2.041 -32.818 1.00 43.62 98 TYR A C 1
ATOM 795 O O . TYR A 1 98 ? 21.345 -2.106 -34.000 1.00 43.62 98 TYR A O 1
ATOM 803 N N . ASP A 1 99 ? 22.726 -1.336 -32.431 1.00 46.00 99 ASP A N 1
ATOM 804 C CA . ASP A 1 99 ? 23.568 -0.585 -33.355 1.00 46.00 99 ASP A CA 1
ATOM 805 C C . ASP A 1 99 ? 24.979 -0.398 -32.773 1.00 46.00 99 ASP A C 1
ATOM 807 O O . ASP A 1 99 ? 25.148 0.122 -31.664 1.00 46.00 99 ASP A O 1
ATOM 811 N N . ALA A 1 100 ? 26.004 -0.811 -33.523 1.00 47.25 100 ALA A N 1
ATOM 812 C CA . ALA A 1 100 ? 27.411 -0.716 -33.129 1.00 47.25 100 ALA A CA 1
ATOM 813 C C . ALA A 1 100 ? 27.859 0.740 -32.891 1.00 47.25 100 ALA A C 1
ATOM 815 O O . ALA A 1 100 ? 28.793 0.991 -32.126 1.00 47.25 100 ALA A O 1
ATOM 816 N N . TYR A 1 101 ? 27.159 1.710 -33.488 1.00 46.47 101 TYR A N 1
ATOM 817 C CA . TYR A 1 1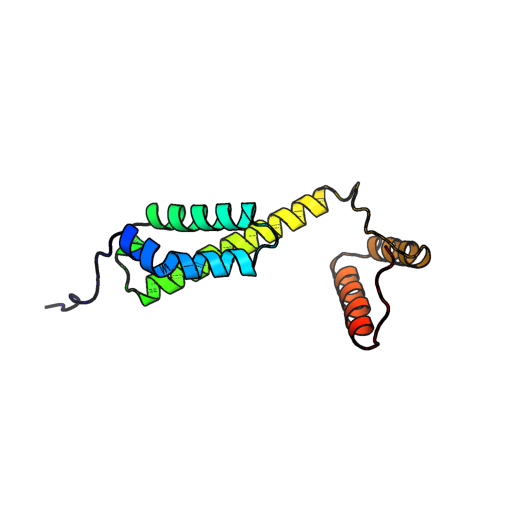01 ? 27.431 3.136 -33.306 1.00 46.47 101 TYR A CA 1
ATOM 818 C C . TYR A 1 101 ? 26.952 3.674 -31.945 1.00 46.47 101 TYR A C 1
ATOM 820 O O . TYR A 1 101 ? 27.558 4.587 -31.381 1.00 46.47 101 TYR A O 1
ATOM 828 N N . ALA A 1 102 ? 25.897 3.082 -31.372 1.00 50.41 102 ALA A N 1
ATOM 829 C CA . ALA A 1 102 ? 25.336 3.506 -30.089 1.00 50.41 102 ALA A CA 1
ATOM 830 C C . ALA A 1 102 ? 26.249 3.154 -28.899 1.00 50.41 102 ALA A C 1
ATOM 832 O O . ALA A 1 102 ? 26.241 3.857 -27.888 1.00 50.41 102 ALA A O 1
ATOM 833 N N . SER A 1 103 ? 27.078 2.113 -29.031 1.00 53.66 103 SER A N 1
ATOM 834 C CA . SER A 1 103 ? 27.973 1.652 -27.960 1.00 53.66 103 SER A CA 1
ATOM 835 C C . SER A 1 103 ? 29.034 2.694 -27.590 1.00 53.66 103 SER A C 1
ATOM 837 O O . SER A 1 103 ? 29.278 2.937 -26.411 1.00 53.66 103 SER A O 1
ATOM 839 N N . GLN A 1 104 ? 29.615 3.380 -28.580 1.00 55.16 104 GLN A N 1
ATOM 840 C CA . GLN A 1 104 ? 30.680 4.364 -28.337 1.00 55.16 104 GLN A CA 1
ATOM 841 C C . GLN A 1 104 ? 30.164 5.612 -27.609 1.00 55.16 104 GLN A C 1
ATOM 843 O O . GLN A 1 104 ? 30.849 6.179 -26.758 1.00 55.16 104 GLN A O 1
ATOM 848 N N . VAL A 1 105 ? 28.929 6.021 -27.912 1.00 56.78 105 VAL A N 1
ATOM 849 C CA . VAL A 1 105 ? 28.274 7.162 -27.261 1.00 56.78 105 VAL A CA 1
ATOM 850 C C . VAL A 1 105 ? 27.940 6.829 -25.807 1.00 56.78 105 VAL A C 1
ATOM 852 O O . VAL A 1 105 ? 28.174 7.645 -24.916 1.00 56.78 105 VAL A O 1
ATOM 855 N N . VAL A 1 106 ? 27.449 5.615 -25.546 1.00 55.12 106 VAL A N 1
ATOM 856 C CA . VAL A 1 106 ? 27.145 5.145 -24.187 1.00 55.12 106 VAL A CA 1
ATOM 857 C C . VAL A 1 106 ? 28.412 5.067 -23.330 1.00 55.12 106 VAL A C 1
ATOM 859 O O . VAL A 1 106 ? 28.397 5.514 -22.182 1.00 55.12 106 VAL A O 1
ATOM 862 N N . ASP A 1 107 ? 29.527 4.589 -23.884 1.00 59.19 107 ASP A N 1
ATOM 863 C CA . ASP A 1 107 ? 30.801 4.531 -23.160 1.00 59.19 107 ASP A CA 1
ATOM 864 C C . ASP A 1 107 ? 31.390 5.917 -22.871 1.00 59.19 107 ASP A C 1
ATOM 866 O O . ASP A 1 107 ? 31.958 6.141 -21.799 1.00 59.19 107 ASP A O 1
ATOM 870 N N . ALA A 1 108 ? 31.206 6.881 -23.776 1.00 60.50 108 ALA A N 1
ATOM 871 C CA . ALA A 1 108 ? 31.587 8.269 -23.530 1.00 60.50 108 ALA A CA 1
ATOM 872 C C . ALA A 1 108 ? 30.730 8.918 -22.425 1.00 60.50 108 ALA A C 1
ATOM 874 O O . ALA A 1 108 ? 31.261 9.636 -21.577 1.00 60.50 108 ALA A O 1
ATOM 875 N N . LEU A 1 109 ? 29.426 8.619 -22.377 1.00 56.00 109 LEU A N 1
ATOM 876 C CA . LEU A 1 109 ? 28.514 9.122 -21.341 1.00 56.00 109 LEU A CA 1
ATOM 877 C C . LEU A 1 109 ? 28.786 8.514 -19.960 1.00 56.00 109 LEU A C 1
ATOM 879 O O . LEU A 1 109 ? 28.613 9.202 -18.954 1.00 56.00 109 LEU A O 1
ATOM 883 N N . ARG A 1 110 ? 29.260 7.261 -19.894 1.00 52.31 110 ARG A N 1
ATOM 884 C CA . ARG A 1 110 ? 29.682 6.613 -18.636 1.00 52.31 110 ARG A CA 1
ATOM 885 C C . ARG A 1 110 ? 30.884 7.291 -17.980 1.00 52.31 110 ARG A C 1
ATOM 887 O O . ARG A 1 110 ? 31.027 7.216 -16.765 1.00 52.31 110 ARG A O 1
ATOM 894 N N . ARG A 1 111 ? 31.743 7.956 -18.761 1.00 63.66 111 ARG A N 1
ATOM 895 C CA . ARG A 1 111 ? 32.908 8.696 -18.242 1.00 63.66 111 ARG A CA 1
ATOM 896 C C . ARG A 1 111 ? 32.540 10.058 -17.646 1.00 63.66 111 ARG A C 1
ATOM 898 O O . ARG A 1 111 ? 33.402 10.703 -17.052 1.00 63.66 111 ARG A O 1
ATOM 905 N N . LEU A 1 112 ? 31.291 10.504 -17.797 1.00 61.12 112 LEU A N 1
ATOM 906 C CA . LEU A 1 112 ? 30.806 11.765 -17.242 1.00 61.12 112 LEU A CA 1
ATOM 907 C C . LEU A 1 112 ? 30.131 11.572 -15.871 1.00 61.12 112 LEU A C 1
ATOM 909 O O . LEU A 1 112 ? 29.508 10.537 -15.625 1.00 61.12 112 LEU A O 1
ATOM 913 N N . PRO A 1 113 ? 30.172 12.587 -14.986 1.00 57.25 113 PRO A N 1
ATOM 914 C CA . PRO A 1 113 ? 29.446 12.556 -13.722 1.00 57.25 113 PRO A CA 1
ATOM 915 C C . PRO A 1 113 ? 27.929 12.364 -13.926 1.00 57.25 113 PRO A C 1
ATOM 917 O O . PRO A 1 113 ? 27.352 12.947 -14.851 1.00 57.25 113 PRO A O 1
ATOM 920 N N . PRO A 1 114 ? 27.253 11.614 -13.034 1.00 54.00 114 PRO A N 1
ATOM 921 C CA . PRO A 1 114 ? 25.894 11.103 -13.247 1.00 54.00 114 PRO A CA 1
ATOM 922 C C . PRO A 1 114 ? 24.821 12.184 -13.441 1.00 54.00 114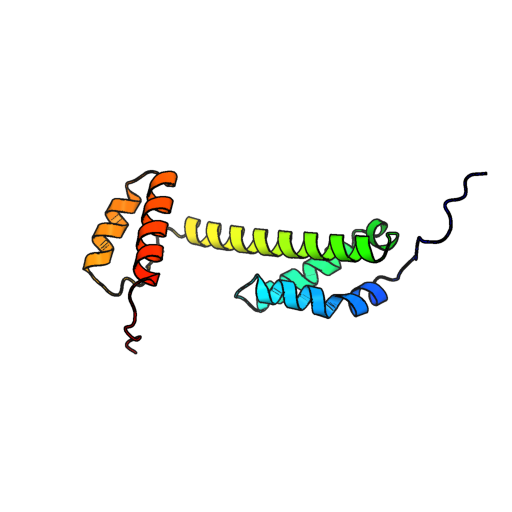 PRO A C 1
ATOM 924 O O . PRO A 1 114 ? 23.821 11.944 -14.112 1.00 54.00 114 PRO A O 1
ATOM 927 N N . ALA A 1 115 ? 25.037 13.389 -12.903 1.00 52.00 115 ALA A N 1
ATOM 928 C CA . ALA A 1 115 ? 24.115 14.512 -13.071 1.00 52.00 115 ALA A CA 1
ATOM 929 C C . ALA A 1 115 ? 24.028 15.004 -14.529 1.00 52.00 115 ALA A C 1
ATOM 931 O O . ALA A 1 115 ? 22.969 15.445 -14.964 1.00 52.00 115 ALA A O 1
ATOM 932 N N . TYR A 1 116 ? 25.117 14.906 -15.296 1.00 54.56 116 TYR A N 1
ATOM 933 C CA . TYR A 1 116 ? 25.159 15.378 -16.682 1.00 54.56 116 TYR A CA 1
ATOM 934 C C . TYR A 1 116 ? 24.764 14.283 -17.672 1.00 54.56 116 TYR A C 1
ATOM 936 O O . TYR A 1 116 ? 24.062 14.556 -18.644 1.00 54.56 116 TYR A O 1
ATOM 944 N N . SER A 1 117 ? 25.152 13.032 -17.409 1.00 60.31 117 SER A N 1
ATOM 945 C CA . SER A 1 117 ? 24.812 11.908 -18.287 1.00 60.31 117 SER A CA 1
ATOM 946 C C . SER A 1 117 ? 23.308 11.628 -18.317 1.00 60.31 117 SER A C 1
ATOM 948 O O . SER A 1 117 ? 22.772 11.338 -19.385 1.00 60.31 117 SER A O 1
ATOM 950 N N . GLN A 1 118 ? 22.605 11.803 -17.191 1.00 52.81 118 GLN A N 1
ATOM 951 C CA . GLN A 1 118 ? 21.145 11.678 -17.137 1.00 52.81 118 GLN A CA 1
ATOM 952 C C . GLN A 1 118 ? 20.434 12.724 -17.996 1.00 52.81 118 GLN A C 1
ATOM 954 O O . GLN A 1 118 ? 19.529 12.369 -18.743 1.00 52.81 118 GLN A O 1
ATOM 959 N N . VAL A 1 119 ? 20.863 13.989 -17.938 1.00 60.31 119 VAL A N 1
ATOM 960 C CA . VAL A 1 119 ? 20.259 15.078 -18.725 1.00 60.31 119 VAL A CA 1
ATOM 961 C C . VAL A 1 119 ? 20.470 14.849 -20.221 1.00 60.31 119 VAL A C 1
ATOM 963 O O . VAL A 1 119 ? 19.534 14.987 -21.004 1.00 60.31 119 VAL A O 1
ATOM 966 N N . ILE A 1 120 ? 21.676 14.438 -20.620 1.00 62.81 120 ILE A N 1
ATOM 967 C CA . ILE A 1 120 ? 22.000 14.181 -22.029 1.00 62.81 120 ILE A CA 1
ATOM 968 C C . ILE A 1 120 ? 21.235 12.959 -22.556 1.00 62.81 120 ILE A C 1
ATOM 970 O O . ILE A 1 120 ? 20.706 12.994 -23.667 1.00 62.81 120 ILE A O 1
ATOM 974 N N . TYR A 1 121 ? 21.127 11.895 -21.755 1.00 61.44 121 TYR A N 1
ATOM 975 C CA . TYR A 1 121 ? 20.359 10.703 -22.111 1.00 61.44 121 TYR A CA 1
ATOM 976 C C . TYR A 1 121 ? 18.867 11.017 -22.274 1.00 61.44 121 TYR A C 1
ATOM 978 O O . TYR A 1 121 ? 18.263 10.611 -23.266 1.00 61.44 121 TYR A O 1
ATOM 986 N N . LEU A 1 122 ? 18.286 11.784 -21.344 1.00 53.25 122 LEU A N 1
ATOM 987 C CA . LEU A 1 122 ? 16.883 12.192 -21.415 1.00 53.25 122 LEU A CA 1
ATOM 988 C C . LEU A 1 122 ? 16.618 13.009 -22.686 1.00 53.25 122 LEU A C 1
ATOM 990 O O . LEU A 1 122 ? 15.709 12.692 -23.445 1.00 53.25 122 LEU A O 1
ATOM 994 N N . HIS A 1 123 ? 17.487 13.980 -22.978 1.00 56.59 123 HIS A N 1
ATOM 995 C CA . HIS A 1 123 ? 17.349 14.846 -24.146 1.00 56.59 123 HIS A CA 1
ATOM 996 C C . HIS A 1 123 ? 17.488 14.080 -25.476 1.00 56.59 123 HIS A C 1
ATOM 998 O O . HIS A 1 123 ? 16.767 14.360 -26.432 1.00 56.59 123 HIS A O 1
ATOM 1004 N N . TYR A 1 124 ? 18.376 13.080 -25.550 1.00 58.56 124 TYR A N 1
ATOM 1005 C CA . TYR A 1 124 ? 18.543 12.238 -26.742 1.00 58.56 124 TYR A CA 1
ATOM 1006 C C . TYR A 1 124 ? 17.295 11.390 -27.045 1.00 58.56 124 TYR A C 1
ATOM 1008 O O . TYR A 1 124 ? 16.904 11.246 -28.205 1.00 58.56 124 TYR A O 1
ATOM 1016 N N . TYR A 1 125 ? 16.644 10.844 -26.014 1.00 51.06 125 TYR A N 1
ATOM 1017 C CA . TYR A 1 125 ? 15.427 10.043 -26.183 1.00 51.06 125 TYR A CA 1
ATOM 1018 C C . TYR A 1 125 ? 14.171 10.898 -26.390 1.00 51.06 125 TYR A C 1
ATOM 1020 O O . TYR A 1 125 ? 13.323 10.532 -27.204 1.00 51.06 125 TYR A O 1
ATOM 1028 N N . GLU A 1 126 ? 14.071 12.059 -25.740 1.00 52.09 126 GLU A N 1
ATOM 1029 C CA . GLU A 1 126 ? 12.963 13.001 -25.946 1.00 52.09 126 GLU A CA 1
ATOM 1030 C C . GLU A 1 126 ? 12.966 13.589 -27.365 1.00 52.09 126 GLU A C 1
ATOM 1032 O O . GLU A 1 126 ? 11.908 13.729 -27.976 1.00 52.09 126 GLU A O 1
ATOM 1037 N N . GLN A 1 127 ? 14.142 13.833 -27.954 1.00 47.09 127 GLN A N 1
ATOM 1038 C CA . GLN A 1 127 ? 14.243 14.270 -29.352 1.00 47.09 127 GLN A CA 1
ATOM 1039 C C . GLN A 1 127 ? 13.926 13.161 -30.371 1.00 47.09 127 GLN A C 1
ATOM 1041 O O . GLN A 1 127 ? 13.468 13.464 -31.474 1.00 47.09 127 GLN A O 1
ATOM 1046 N N . ARG A 1 128 ? 14.089 11.877 -30.012 1.00 40.84 128 ARG A N 1
ATOM 1047 C CA . ARG A 1 128 ? 13.674 10.742 -30.864 1.00 40.84 128 ARG A CA 1
ATOM 1048 C C . ARG A 1 128 ? 12.165 10.493 -30.854 1.00 40.84 128 ARG A C 1
ATOM 1050 O O . ARG A 1 128 ? 11.660 9.916 -31.807 1.00 40.84 128 ARG A O 1
ATOM 1057 N N . ALA A 1 129 ? 11.427 10.962 -29.847 1.00 42.28 129 ALA A N 1
ATOM 1058 C CA . ALA A 1 129 ? 9.964 10.870 -29.843 1.00 42.28 129 ALA A CA 1
ATOM 1059 C C . ALA A 1 129 ? 9.290 11.820 -30.862 1.00 42.28 129 ALA A C 1
ATOM 1061 O O . ALA A 1 129 ? 8.103 11.671 -31.147 1.00 42.28 129 ALA A O 1
ATOM 1062 N N . GLY A 1 130 ? 10.037 12.777 -31.432 1.00 47.53 130 GLY A N 1
ATOM 1063 C CA . GLY A 1 130 ? 9.539 13.759 -32.402 1.00 47.53 130 GLY A CA 1
ATOM 1064 C C . GLY A 1 130 ? 9.657 13.373 -33.883 1.00 47.53 130 GLY A C 1
ATOM 1065 O O . GLY A 1 130 ? 9.181 14.123 -34.730 1.00 47.53 130 GLY A O 1
ATOM 1066 N N . THR A 1 131 ? 10.271 12.240 -34.237 1.00 41.00 131 THR A N 1
ATOM 1067 C CA . THR A 1 131 ? 10.353 11.783 -35.639 1.00 41.00 131 THR A CA 1
ATOM 1068 C C . THR A 1 131 ? 10.029 10.296 -35.735 1.00 41.00 131 THR A C 1
ATOM 1070 O O . THR A 1 131 ? 10.586 9.465 -35.027 1.00 41.00 131 THR A O 1
ATOM 1073 N N . GLY A 1 132 ? 9.021 9.996 -36.554 1.00 44.28 132 GLY A N 1
ATOM 1074 C CA . GLY A 1 132 ? 8.299 8.733 -36.554 1.00 44.28 132 GLY A CA 1
ATOM 1075 C C . GLY A 1 132 ? 9.079 7.497 -37.008 1.00 44.28 132 GLY A C 1
ATOM 1076 O O . GLY A 1 132 ? 10.061 7.576 -37.733 1.00 44.28 132 GLY A O 1
ATOM 1077 N N . LEU A 1 133 ? 8.510 6.360 -36.594 1.00 46.97 133 LEU A N 1
ATOM 1078 C CA . LEU A 1 133 ? 8.536 5.028 -37.206 1.00 46.97 133 LEU A CA 1
ATOM 1079 C C . LEU A 1 133 ? 9.888 4.445 -37.671 1.00 46.97 133 LEU A C 1
ATOM 1081 O O . LEU A 1 133 ? 10.415 4.783 -38.728 1.00 46.97 133 LEU A O 1
ATOM 1085 N N . SER A 1 134 ? 10.298 3.355 -37.018 1.00 41.59 134 SER A N 1
ATOM 1086 C CA . SER A 1 134 ? 10.563 2.097 -37.736 1.00 41.59 134 SER A CA 1
ATOM 1087 C C . SER A 1 134 ? 10.417 0.874 -36.821 1.00 41.59 134 SER A C 1
ATOM 1089 O O . SER A 1 134 ? 10.623 0.995 -35.612 1.00 41.59 134 SER A O 1
ATOM 1091 N N . PRO A 1 135 ? 9.983 -0.273 -37.377 1.00 46.50 135 PRO A N 1
ATOM 1092 C CA . PRO A 1 135 ? 9.498 -1.418 -36.622 1.00 46.50 135 PRO A CA 1
ATOM 1093 C C . PRO A 1 135 ? 10.620 -2.366 -36.185 1.00 46.50 135 PRO A C 1
ATOM 1095 O O . PRO A 1 135 ? 11.713 -2.400 -36.745 1.00 46.50 135 PRO A O 1
ATOM 1098 N N . CYS A 1 136 ? 10.285 -3.148 -35.164 1.00 32.75 136 CYS A N 1
ATOM 1099 C CA . CYS A 1 136 ? 11.072 -4.219 -34.567 1.00 32.75 136 CYS A CA 1
ATOM 1100 C C . CYS A 1 136 ? 11.442 -5.303 -35.604 1.00 32.75 136 CYS A C 1
ATOM 1102 O O . CYS A 1 136 ? 10.533 -5.800 -36.275 1.00 32.75 136 CYS A O 1
ATOM 1104 N N . PRO A 1 137 ? 12.723 -5.700 -35.740 1.00 43.34 137 PRO A N 1
ATOM 1105 C CA . PRO A 1 137 ? 13.078 -6.961 -36.377 1.00 43.34 137 PRO A CA 1
ATOM 1106 C C . PRO A 1 137 ? 12.996 -8.105 -35.351 1.00 43.34 137 PRO A C 1
ATOM 1108 O O . PRO A 1 137 ? 13.290 -7.903 -34.170 1.00 43.34 137 PRO A O 1
ATOM 1111 N N . GLN A 1 138 ? 12.530 -9.265 -35.825 1.00 45.94 138 GLN A N 1
ATOM 1112 C CA . GLN A 1 138 ? 12.356 -10.505 -35.057 1.00 45.94 138 GLN A CA 1
ATOM 1113 C C . GLN A 1 138 ? 13.667 -11.052 -34.495 1.00 45.94 138 GLN A C 1
ATOM 1115 O O . GLN A 1 138 ? 14.701 -10.909 -35.186 1.00 45.94 138 GLN A O 1
#

Foldseek 3Di:
DDDPDDFQDLDDLVRLCVVCVVVLLVLLVVLDPDPVLSVVLSVVLSVVVVVCSVLSRDGPVSVVVSSNVSSNVSSVVVVVVVVVVVVVVVVDPPPVPPDPVVVVVVVVLVPDDPVVSVVVVVVVVVVVVPDDDDDDDD

Sequence (138 aa):
MKATDLSRADISFEAVVSQYADMVTRLCCLNLNDINQAEDCWQDTFIALYKSPSVLEKTIPEIRKWLITVTLNKCRNLNKRQFLRRHENIDELAIPTYDAYASQVVDALRRLPPAYSQVIYLHYYEQRAGTGLSPCPQ

pLDDT: mean 70.71, std 20.16, range [32.75, 96.81]

Secondary structure (DSSP, 8-state):
-----S------HHHHHHHHHHHHHHHHHHH-S-HHHHHHHHHHHHHHHHT-HHHHTS-HHHHHHHHHHHHHHHHHHHHHHHHHHHHHTTTS-----SSHHHHHHHHHHHTS-HHHHHHHHHHHHHHHTTS---PPP-